Protein AF-A0A8J2Y8L8-F1 (afdb_monomer)

Organism: NCBI:txid1526573

Solvent-accessible surface area (backbone atoms only — not comparable to full-atom values): 3974 Å² total; per-residue (Å²): 108,63,51,47,76,75,66,67,37,57,66,60,53,51,54,53,49,51,55,49,51,53,52,51,52,49,50,52,54,48,52,62,58,48,34,66,77,69,65,53,52,75,65,53,55,52,51,55,58,55,20,69,73,41,88,68,31,50,63,55,45,41,71,72,75,62,67,126

InterPro domains:
  IPR023845 Domain of unknown function DUF3817, transmembrane [PF12823] (1-65)
  IPR023845 Domain of unknown function DUF3817, transmembrane [TIGR03954] (1-65)

pLDDT: mean 83.74, std 8.35, range [50.62, 95.69]

Secondary structure (DSSP, 8-state):
-HHHHTS--HHHHHHHHHHHHHHHHHHHHHHHHHHHHTT--HHHHHHHHHHTTSTTHHHHHHHHHS--

Mean predicted aligned error: 6.33 Å

Structure (mmCIF, N/CA/C/O backbone):
data_AF-A0A8J2Y8L8-F1
#
_entry.id   AF-A0A8J2Y8L8-F1
#
loop_
_atom_site.group_PDB
_atom_site.id
_atom_site.type_symbol
_atom_site.label_atom_id
_atom_site.label_alt_id
_atom_site.label_comp_id
_atom_site.label_asym_id
_atom_site.label_entity_id
_atom_site.label_seq_id
_atom_site.pdbx_PDB_ins_code
_atom_site.Cartn_x
_atom_site.Cartn_y
_atom_site.Cartn_z
_atom_site.occupancy
_atom_site.B_iso_or_equiv
_atom_site.auth_seq_id
_atom_site.auth_comp_id
_atom_site.auth_asym_id
_atom_site.auth_atom_id
_atom_site.pdbx_PDB_model_num
ATOM 1 N N . MET A 1 1 ? 13.892 -3.813 -11.187 1.00 66.44 1 MET A N 1
ATOM 2 C CA . MET A 1 1 ? 13.234 -4.239 -12.444 1.00 66.44 1 MET A CA 1
ATOM 3 C C . MET A 1 1 ? 14.226 -4.972 -13.342 1.00 66.44 1 MET A C 1
ATOM 5 O O . MET A 1 1 ? 14.841 -4.320 -14.181 1.00 66.44 1 MET A O 1
ATOM 9 N N . PRO A 1 2 ? 14.368 -6.301 -13.199 1.00 78.69 2 PRO A N 1
ATOM 10 C CA . PRO A 1 2 ? 15.081 -7.144 -14.170 1.00 78.69 2 PRO A CA 1
ATOM 11 C C . PRO A 1 2 ? 14.659 -6.826 -15.613 1.00 78.69 2 PRO A C 1
ATOM 13 O O . PRO A 1 2 ? 15.496 -6.578 -16.465 1.00 78.69 2 PRO A O 1
ATOM 16 N N . LEU A 1 3 ? 13.354 -6.639 -15.835 1.00 77.94 3 LEU A N 1
ATOM 17 C CA . LEU A 1 3 ? 12.753 -6.200 -17.103 1.00 77.94 3 LEU A CA 1
ATOM 18 C C . LEU A 1 3 ? 13.369 -4.954 -17.742 1.00 77.94 3 LEU A C 1
ATOM 20 O O . LEU A 1 3 ? 13.489 -4.904 -18.958 1.00 77.94 3 LEU A O 1
ATOM 24 N N . LYS A 1 4 ? 13.776 -3.959 -16.951 1.00 73.56 4 LYS A N 1
ATOM 25 C CA . LYS A 1 4 ? 14.344 -2.717 -17.488 1.00 73.56 4 LYS A CA 1
ATOM 26 C C . LYS A 1 4 ? 15.817 -2.865 -17.871 1.00 73.56 4 LYS A C 1
ATOM 28 O O . LYS A 1 4 ? 16.244 -2.234 -18.824 1.00 73.56 4 LYS A O 1
ATOM 33 N N . TYR A 1 5 ? 16.578 -3.642 -17.099 1.00 80.69 5 TYR A N 1
ATOM 34 C CA . TYR A 1 5 ? 18.046 -3.640 -17.150 1.00 80.69 5 TYR A CA 1
ATOM 35 C C . TYR A 1 5 ? 18.659 -4.934 -17.702 1.00 80.69 5 TYR A C 1
ATOM 37 O O . TYR A 1 5 ? 19.777 -4.901 -18.189 1.00 80.69 5 TYR A O 1
ATOM 45 N N . ILE A 1 6 ? 17.952 -6.062 -17.612 1.00 88.69 6 ILE A N 1
ATOM 46 C CA . ILE A 1 6 ? 18.396 -7.383 -18.094 1.00 88.69 6 ILE A CA 1
ATOM 47 C C . ILE A 1 6 ? 17.724 -7.712 -19.425 1.00 88.69 6 ILE A C 1
ATOM 49 O O . ILE A 1 6 ? 18.366 -8.234 -20.326 1.00 88.69 6 ILE A O 1
ATOM 53 N N . TRP A 1 7 ? 16.433 -7.397 -19.551 1.00 86.69 7 TRP A N 1
ATOM 54 C CA . TRP A 1 7 ? 15.665 -7.658 -20.772 1.00 86.69 7 TRP A CA 1
ATOM 55 C C . TRP A 1 7 ? 15.471 -6.420 -21.653 1.00 86.69 7 TRP A C 1
ATOM 57 O O . TRP A 1 7 ? 14.831 -6.529 -22.687 1.00 86.69 7 TRP A O 1
ATOM 67 N N . GLU A 1 8 ? 16.005 -5.257 -21.258 1.00 84.81 8 GLU A N 1
ATOM 68 C CA . GLU A 1 8 ? 15.910 -3.991 -22.009 1.00 84.81 8 GLU A CA 1
ATOM 69 C C . GLU A 1 8 ? 14.481 -3.628 -22.471 1.00 84.81 8 GLU A C 1
ATOM 71 O O . GLU A 1 8 ? 14.279 -3.021 -23.519 1.00 84.81 8 GLU A O 1
ATOM 76 N N . MET A 1 9 ? 13.462 -3.956 -21.664 1.00 86.81 9 MET A N 1
ATOM 77 C CA . MET A 1 9 ? 12.047 -3.657 -21.934 1.00 86.81 9 MET A CA 1
ATOM 78 C C . MET A 1 9 ? 11.518 -2.544 -21.010 1.00 86.81 9 MET A C 1
ATOM 80 O O . MET A 1 9 ? 10.696 -2.799 -20.118 1.00 86.81 9 MET A O 1
ATOM 84 N N . PRO A 1 10 ? 11.947 -1.278 -21.186 1.00 83.81 10 PRO A N 1
ATOM 85 C CA . PRO A 1 10 ? 11.530 -0.174 -20.325 1.00 83.81 10 PRO A CA 1
ATOM 86 C C . PRO A 1 10 ? 10.030 0.134 -20.433 1.00 83.81 10 PRO A C 1
ATOM 88 O O . PRO A 1 10 ? 9.434 0.564 -19.446 1.00 83.81 10 PRO A O 1
ATOM 91 N N . GLN A 1 11 ? 9.395 -0.123 -21.583 1.00 84.69 11 GLN A N 1
ATOM 92 C CA . GLN A 1 11 ? 7.955 0.112 -21.759 1.00 84.69 11 GLN A CA 1
ATOM 93 C C . GLN A 1 11 ? 7.109 -0.834 -20.899 1.00 84.69 11 GLN A C 1
ATOM 95 O O . GLN A 1 11 ? 6.104 -0.419 -20.326 1.00 84.69 11 GLN A O 1
ATOM 100 N N . MET A 1 12 ? 7.535 -2.090 -20.729 1.00 84.62 12 MET A N 1
ATOM 101 C CA . MET A 1 12 ? 6.779 -3.052 -19.922 1.00 84.62 12 MET A CA 1
ATOM 102 C C . MET A 1 12 ? 6.765 -2.652 -18.439 1.00 84.62 12 MET A C 1
ATOM 104 O O . MET A 1 12 ? 5.767 -2.834 -17.750 1.00 84.62 12 MET A O 1
ATOM 108 N N . VAL A 1 13 ? 7.843 -2.021 -17.960 1.00 86.81 13 VAL A N 1
ATOM 109 C CA . VAL A 1 13 ? 7.917 -1.457 -16.602 1.00 86.81 13 VAL A CA 1
ATOM 110 C C . VAL A 1 13 ? 6.886 -0.351 -16.397 1.00 86.81 13 VAL A C 1
ATOM 112 O O . VAL A 1 13 ? 6.280 -0.286 -15.331 1.00 86.81 13 VAL A O 1
ATOM 115 N N . GLN A 1 14 ? 6.668 0.495 -17.405 1.00 87.88 14 GLN A N 1
ATOM 116 C CA . GLN A 1 14 ? 5.662 1.556 -17.338 1.00 87.88 14 GLN A CA 1
ATOM 117 C C . GLN A 1 14 ? 4.248 0.977 -17.296 1.00 87.88 14 GLN A C 1
ATOM 119 O O . GLN A 1 14 ? 3.458 1.380 -16.449 1.00 87.88 14 GLN A O 1
ATOM 124 N N . VAL A 1 15 ? 3.944 -0.006 -18.149 1.00 92.00 15 VAL A N 1
ATOM 125 C CA . VAL A 1 15 ? 2.628 -0.667 -18.169 1.00 92.00 15 VAL A CA 1
ATOM 126 C C . VAL A 1 15 ? 2.339 -1.358 -16.835 1.00 92.00 15 VAL A C 1
ATOM 128 O O . VAL A 1 15 ? 1.282 -1.136 -16.248 1.00 92.00 15 VAL A O 1
ATOM 131 N N . VAL A 1 16 ? 3.292 -2.137 -16.314 1.00 90.62 16 VAL A N 1
ATOM 132 C CA . VAL A 1 16 ? 3.144 -2.819 -15.017 1.00 90.62 16 VAL A CA 1
ATOM 133 C C . VAL A 1 16 ? 3.038 -1.809 -13.873 1.00 90.62 16 VAL A C 1
ATOM 135 O O . VAL A 1 16 ? 2.216 -1.988 -12.979 1.00 90.62 16 VAL A O 1
ATOM 138 N N . GLY A 1 17 ? 3.815 -0.723 -13.912 1.00 89.56 17 GLY A N 1
ATOM 139 C CA . GLY A 1 17 ? 3.736 0.356 -12.926 1.00 89.56 17 GLY A CA 1
ATOM 140 C C . GLY A 1 17 ? 2.371 1.047 -12.912 1.00 89.56 17 GLY A C 1
ATOM 141 O O . GLY A 1 17 ? 1.797 1.240 -11.842 1.00 89.56 17 GLY A O 1
ATOM 142 N N . MET A 1 18 ? 1.815 1.358 -14.087 1.00 93.25 18 MET A N 1
ATOM 143 C CA . MET A 1 18 ? 0.469 1.931 -14.208 1.00 93.25 18 MET A CA 1
ATOM 144 C C . MET A 1 18 ? -0.606 0.963 -13.713 1.00 93.25 18 MET A C 1
ATOM 146 O O . MET A 1 18 ? -1.453 1.353 -12.911 1.00 93.25 18 MET A O 1
ATOM 150 N N . ALA A 1 19 ? -0.550 -0.303 -14.138 1.00 94.44 19 ALA A N 1
ATOM 151 C CA . ALA A 1 19 ? -1.487 -1.327 -13.686 1.00 94.44 19 ALA A CA 1
ATOM 152 C C . ALA A 1 19 ? -1.450 -1.482 -12.157 1.00 94.44 19 ALA A C 1
ATOM 154 O O . ALA A 1 19 ? -2.494 -1.499 -11.509 1.00 94.44 19 ALA A O 1
ATOM 155 N N . HIS A 1 20 ? -0.253 -1.515 -11.565 1.00 90.19 20 HIS A N 1
ATOM 156 C CA . HIS A 1 20 ? -0.092 -1.601 -10.117 1.00 90.19 20 HIS A CA 1
ATOM 157 C C . HIS A 1 20 ? -0.644 -0.364 -9.393 1.00 90.19 20 HIS A C 1
ATOM 159 O O . HIS A 1 20 ? -1.341 -0.508 -8.393 1.00 90.19 20 HIS A O 1
ATOM 165 N N . GLY A 1 21 ? -0.399 0.844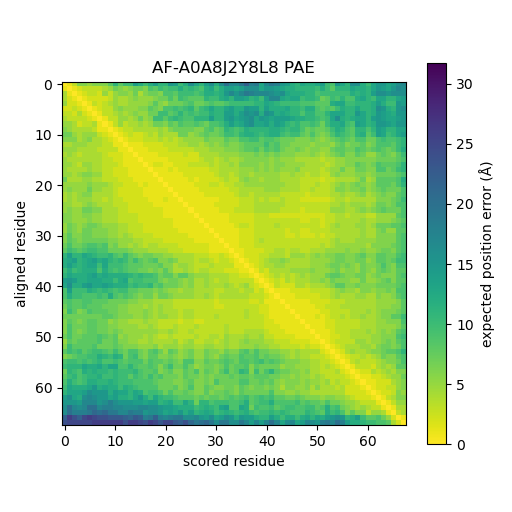 -9.914 1.00 90.94 21 GLY A N 1
ATOM 166 C CA . GLY A 1 21 ? -0.938 2.083 -9.345 1.00 90.94 21 GLY A CA 1
ATOM 167 C C . GLY A 1 21 ? -2.469 2.133 -9.350 1.00 90.94 21 GLY A C 1
ATOM 168 O O . GLY A 1 21 ? -3.075 2.525 -8.353 1.00 90.94 21 GLY A O 1
ATOM 169 N N . ILE A 1 22 ? -3.105 1.673 -10.434 1.00 95.69 22 ILE A N 1
ATOM 170 C CA . ILE A 1 22 ? -4.571 1.569 -10.520 1.00 95.69 22 ILE A CA 1
ATOM 171 C C . ILE A 1 22 ? -5.101 0.578 -9.478 1.00 95.69 22 ILE A C 1
ATOM 173 O O . ILE A 1 22 ? -6.040 0.899 -8.748 1.00 95.69 22 ILE A O 1
ATOM 177 N N . LEU A 1 23 ? -4.481 -0.601 -9.365 1.00 93.00 23 LEU A N 1
ATOM 178 C CA . LEU A 1 23 ? -4.865 -1.602 -8.366 1.00 93.00 23 LEU A CA 1
ATOM 179 C C . LEU A 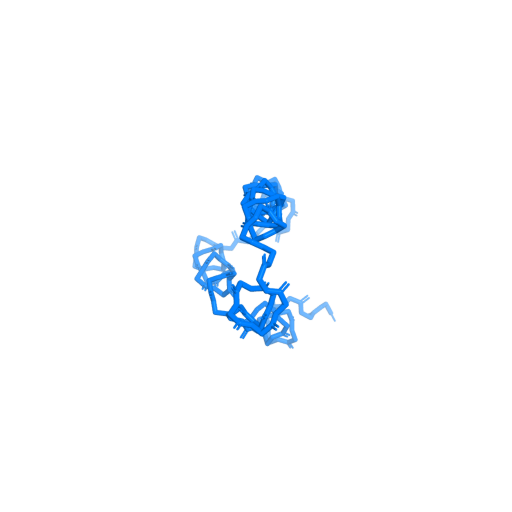1 23 ? -4.687 -1.081 -6.934 1.00 93.00 23 LEU A C 1
ATOM 181 O O . LEU A 1 23 ? -5.536 -1.338 -6.084 1.00 93.00 23 LEU A O 1
ATOM 185 N N . PHE A 1 24 ? -3.631 -0.310 -6.669 1.00 90.81 24 PHE A N 1
ATOM 186 C CA . PHE A 1 24 ? -3.394 0.308 -5.365 1.00 90.81 24 PHE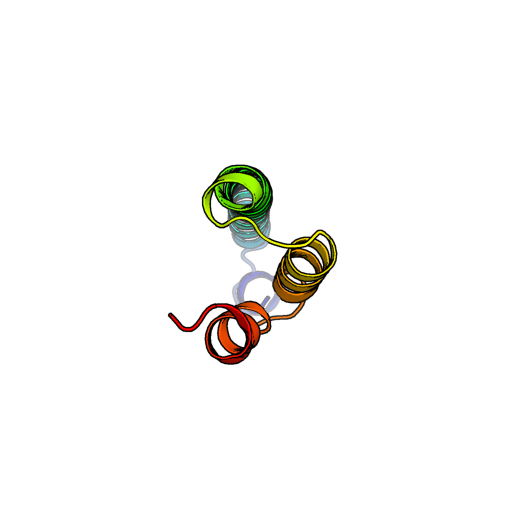 A CA 1
ATOM 187 C C . PHE A 1 24 ? -4.483 1.324 -4.997 1.00 90.81 24 PHE A C 1
ATOM 189 O O . PHE A 1 24 ? -5.012 1.286 -3.887 1.00 90.81 24 PHE A O 1
ATOM 196 N N . LEU A 1 25 ? -4.881 2.193 -5.931 1.00 92.69 25 LEU A N 1
ATOM 197 C CA . LEU A 1 25 ? -6.006 3.110 -5.713 1.00 92.69 25 LEU A CA 1
ATOM 198 C C . LEU A 1 25 ? -7.322 2.354 -5.487 1.00 92.69 25 LEU A C 1
ATOM 200 O O . LEU A 1 25 ? -8.088 2.715 -4.593 1.00 92.69 25 LEU A O 1
ATOM 204 N N . GLY A 1 26 ? -7.556 1.281 -6.249 1.00 93.50 26 GLY A N 1
ATOM 205 C CA . GLY A 1 26 ? -8.700 0.391 -6.048 1.00 93.50 26 GLY A CA 1
ATOM 206 C C . GLY A 1 26 ? -8.712 -0.231 -4.650 1.00 93.50 26 GLY A C 1
ATOM 207 O O . GLY A 1 26 ? -9.741 -0.211 -3.980 1.00 93.50 26 GLY A O 1
ATOM 208 N N . TYR A 1 27 ? -7.562 -0.707 -4.169 1.00 90.56 27 TYR A N 1
ATOM 209 C CA . TYR A 1 27 ? -7.414 -1.227 -2.810 1.00 90.56 27 TYR A CA 1
ATOM 210 C C . TYR A 1 27 ? -7.762 -0.178 -1.747 1.00 90.56 27 TYR A C 1
ATOM 212 O O . TYR A 1 27 ? -8.499 -0.486 -0.814 1.00 90.56 27 TYR A O 1
ATOM 220 N N . ILE A 1 28 ? -7.284 1.064 -1.893 1.00 90.25 28 ILE A N 1
ATOM 221 C CA . ILE A 1 28 ? -7.614 2.151 -0.957 1.00 90.25 28 ILE A CA 1
ATOM 222 C C . ILE A 1 28 ? -9.124 2.397 -0.938 1.00 90.25 28 ILE A C 1
ATOM 224 O O . ILE A 1 28 ? -9.721 2.457 0.136 1.00 90.25 28 ILE A O 1
ATOM 228 N N . ALA A 1 29 ? -9.751 2.512 -2.111 1.00 92.75 29 ALA A N 1
ATOM 229 C CA . ALA A 1 29 ? -11.191 2.731 -2.211 1.00 92.75 29 ALA A CA 1
ATOM 230 C C . ALA A 1 29 ? -11.983 1.601 -1.536 1.00 92.75 29 ALA A C 1
ATOM 232 O O . ALA A 1 29 ? -12.868 1.872 -0.725 1.00 92.75 29 ALA A O 1
ATOM 233 N N . LEU A 1 30 ? -11.608 0.344 -1.799 1.00 89.62 30 LEU A N 1
ATOM 234 C CA . LEU A 1 30 ? -12.206 -0.816 -1.142 1.00 89.62 30 LEU A CA 1
ATOM 235 C C . LEU A 1 30 ? -12.020 -0.753 0.374 1.00 89.62 30 LEU A C 1
ATOM 237 O O . LEU A 1 30 ? -13.002 -0.897 1.092 1.00 89.62 30 LEU A O 1
ATOM 241 N N . ALA A 1 31 ? -10.816 -0.457 0.871 1.00 88.19 31 ALA A N 1
ATOM 242 C CA . ALA A 1 31 ? -10.547 -0.342 2.305 1.00 88.19 31 ALA A CA 1
ATOM 243 C C . ALA A 1 31 ? -11.460 0.690 2.993 1.00 88.19 31 ALA A C 1
ATOM 245 O O . ALA A 1 31 ? -11.945 0.430 4.093 1.00 88.19 31 ALA A O 1
ATOM 246 N N . PHE A 1 32 ? -11.755 1.819 2.340 1.00 87.94 32 PHE A N 1
ATOM 247 C CA . PHE A 1 32 ? -12.724 2.804 2.838 1.00 87.94 32 PHE A CA 1
ATOM 248 C C . PHE A 1 32 ? -14.180 2.320 2.788 1.00 87.94 32 PHE A C 1
ATOM 250 O O . PHE A 1 32 ? -14.965 2.690 3.661 1.00 87.94 32 PHE A O 1
ATOM 257 N N . MET A 1 33 ? -14.557 1.498 1.806 1.00 89.38 33 MET A N 1
ATOM 258 C CA . MET A 1 33 ? -15.904 0.918 1.737 1.00 89.38 33 MET A CA 1
ATOM 259 C C . MET A 1 33 ? -16.127 -0.098 2.864 1.00 89.38 33 MET A C 1
ATOM 261 O O . MET A 1 33 ? -17.091 0.027 3.620 1.00 89.38 33 MET A O 1
ATOM 265 N N . VAL A 1 34 ? -15.202 -1.051 3.040 1.00 88.19 34 VAL A N 1
ATOM 266 C CA . VAL A 1 34 ? -15.330 -2.091 4.080 1.00 88.19 34 VAL A CA 1
ATOM 267 C C . VAL A 1 34 ? -15.064 -1.564 5.488 1.00 88.19 34 VAL A C 1
ATOM 269 O O . VAL A 1 34 ? -15.516 -2.175 6.452 1.00 88.19 34 VAL A O 1
ATOM 272 N N . TYR A 1 35 ? -14.383 -0.420 5.628 1.00 84.19 35 TYR A N 1
ATOM 273 C CA . TYR A 1 35 ? -14.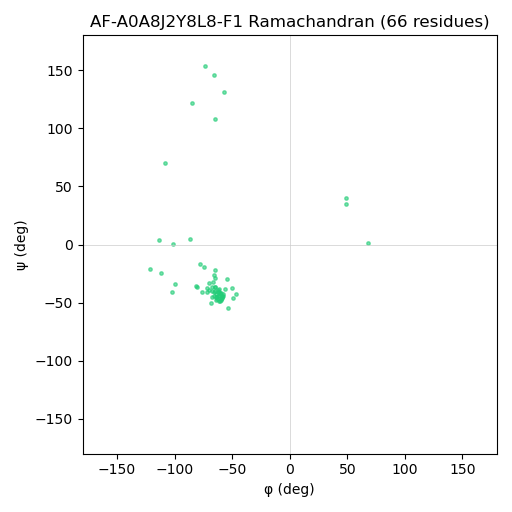143 0.235 6.917 1.00 84.19 35 TYR A CA 1
ATOM 274 C C . TYR A 1 35 ? -15.426 0.379 7.750 1.00 84.19 35 TYR A C 1
ATOM 276 O O . TYR A 1 35 ? -15.437 0.044 8.938 1.00 84.19 35 TYR A O 1
ATOM 284 N N . ASN A 1 36 ? -16.511 0.835 7.115 1.00 81.56 36 ASN A N 1
ATOM 285 C CA . ASN A 1 36 ? -17.798 1.032 7.780 1.00 81.56 36 ASN A CA 1
ATOM 286 C C . ASN A 1 36 ? -18.528 -0.295 8.023 1.00 81.56 36 ASN A C 1
ATOM 288 O O . ASN A 1 36 ? -19.093 -0.488 9.099 1.00 81.56 36 ASN A O 1
ATOM 292 N N . GLU A 1 37 ? -18.495 -1.218 7.057 1.00 85.38 37 GLU A N 1
ATOM 293 C CA . GLU A 1 37 ? -19.174 -2.518 7.169 1.00 85.38 37 GLU A CA 1
ATOM 294 C C . GLU A 1 37 ? -18.571 -3.393 8.273 1.00 85.38 37 GLU A C 1
ATO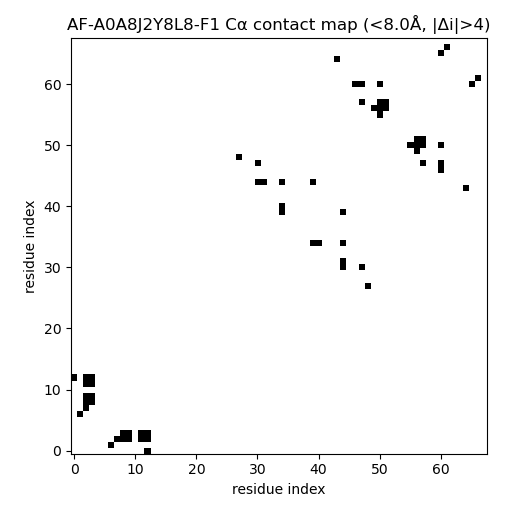M 296 O O . GLU A 1 37 ? -19.296 -3.991 9.069 1.00 85.38 37 GLU A O 1
ATOM 301 N N . LEU A 1 38 ? -17.241 -3.402 8.385 1.00 84.50 38 LEU A N 1
ATOM 302 C CA . LEU A 1 38 ? -16.504 -4.164 9.393 1.00 84.50 38 LEU A CA 1
ATOM 303 C C . LEU A 1 38 ? -16.335 -3.407 10.720 1.00 84.50 38 LEU A C 1
ATOM 305 O O . LEU A 1 38 ? -15.655 -3.899 11.622 1.00 84.50 38 LEU A O 1
ATOM 309 N N . LYS A 1 39 ? -16.944 -2.216 10.856 1.00 83.25 39 LYS A N 1
ATOM 310 C CA . LYS A 1 39 ? -16.867 -1.347 12.048 1.00 83.25 39 LYS A CA 1
ATOM 311 C C . LYS A 1 39 ? -15.431 -1.139 12.535 1.00 83.25 39 LYS A C 1
ATOM 313 O O . LYS A 1 39 ? -15.149 -1.153 13.737 1.00 83.25 39 LYS A O 1
ATOM 318 N N . TRP A 1 40 ? -14.501 -0.980 11.599 1.00 85.12 40 TRP A N 1
ATOM 319 C CA . TRP A 1 40 ? -13.096 -0.809 11.929 1.00 85.12 40 TRP A CA 1
ATOM 320 C C . TRP A 1 40 ? -12.869 0.504 12.683 1.00 85.12 40 TRP A C 1
ATOM 322 O O . TRP A 1 40 ? -13.502 1.531 12.443 1.00 85.12 40 TRP A O 1
ATOM 332 N N . SER A 1 41 ? -11.916 0.494 13.614 1.0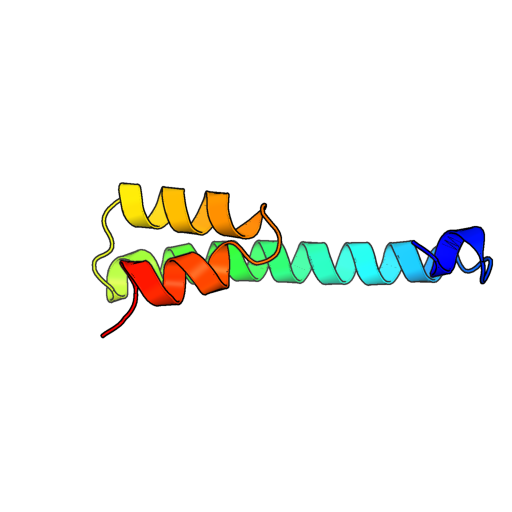0 84.75 41 SER A N 1
ATOM 333 C CA . SER A 1 41 ? -11.461 1.737 14.237 1.00 84.75 41 SER A CA 1
ATOM 334 C C . SER A 1 41 ? -10.600 2.533 13.251 1.00 84.75 41 SER A C 1
ATOM 336 O O . SER A 1 41 ? -9.933 1.947 12.395 1.00 84.75 41 SER A O 1
ATOM 338 N N . LEU A 1 42 ? -10.538 3.863 13.392 1.00 84.75 42 LEU A N 1
ATOM 339 C CA . LEU A 1 42 ? -9.630 4.700 12.585 1.00 84.75 42 LEU A CA 1
ATOM 340 C C . LEU A 1 42 ? -8.166 4.230 12.670 1.00 84.75 42 LEU A C 1
ATOM 342 O O . LEU A 1 42 ? -7.414 4.360 11.708 1.00 84.75 42 LEU A O 1
ATOM 346 N N . LYS A 1 43 ? -7.771 3.625 13.800 1.00 84.38 43 LYS A N 1
ATOM 347 C CA . LYS A 1 43 ? -6.446 3.013 13.968 1.00 84.38 43 LYS A CA 1
ATOM 348 C C . LYS A 1 43 ? -6.262 1.809 13.048 1.00 84.38 43 LYS A C 1
ATOM 350 O O . LYS A 1 43 ? -5.218 1.697 12.420 1.00 84.38 43 LYS A O 1
ATOM 355 N N . THR A 1 44 ? -7.265 0.939 12.943 1.00 84.44 44 THR A N 1
ATOM 356 C CA . THR A 1 44 ? -7.239 -0.235 12.057 1.00 84.44 44 THR A CA 1
ATOM 357 C C . THR A 1 44 ? -7.118 0.195 10.597 1.00 84.44 44 THR A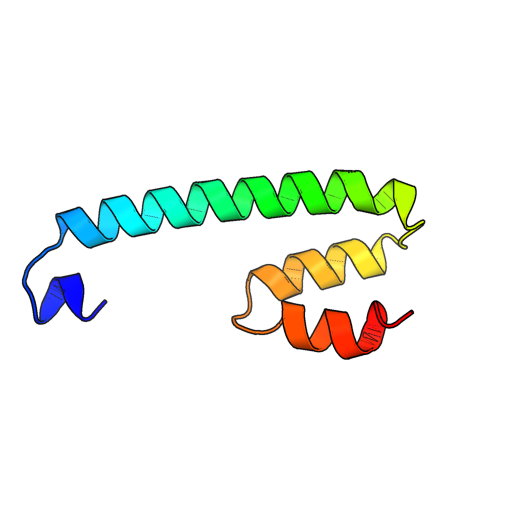 C 1
ATOM 359 O O . THR A 1 44 ? -6.268 -0.328 9.886 1.00 84.44 44 THR A O 1
ATOM 362 N N . LEU A 1 45 ? -7.882 1.208 10.174 1.00 85.81 45 LEU A N 1
ATOM 363 C CA . LEU A 1 45 ? -7.780 1.760 8.821 1.00 85.81 45 LEU A CA 1
ATOM 364 C C . LEU A 1 45 ? -6.376 2.314 8.535 1.00 85.81 45 LEU A C 1
ATOM 366 O O . LEU A 1 45 ? -5.775 1.969 7.523 1.00 85.81 45 LEU A O 1
ATOM 370 N N . ALA A 1 46 ? -5.818 3.116 9.448 1.00 87.19 46 ALA A N 1
ATOM 371 C CA . ALA A 1 46 ? -4.465 3.656 9.301 1.00 87.19 46 ALA A CA 1
ATOM 372 C C . ALA A 1 46 ? -3.404 2.545 9.215 1.00 87.19 46 ALA A C 1
ATOM 374 O O . ALA A 1 46 ? -2.500 2.602 8.387 1.00 87.19 46 ALA A O 1
ATOM 375 N N . ILE A 1 47 ? -3.545 1.507 10.037 1.00 86.38 47 ILE A N 1
ATOM 376 C CA . ILE A 1 47 ? -2.665 0.338 10.058 1.00 86.38 47 ILE A CA 1
ATOM 377 C C . ILE A 1 47 ? -2.737 -0.433 8.726 1.00 86.38 47 ILE A C 1
ATOM 379 O O . ILE A 1 47 ? -1.695 -0.753 8.159 1.00 86.38 47 ILE A O 1
ATOM 383 N N . VAL A 1 48 ? -3.937 -0.668 8.186 1.00 86.62 48 VAL A N 1
ATOM 384 C CA . VAL A 1 48 ? -4.166 -1.340 6.889 1.00 86.62 48 VAL A CA 1
ATOM 385 C C . VAL A 1 48 ? -3.614 -0.520 5.712 1.00 86.62 48 VAL A C 1
ATOM 387 O O . VAL A 1 48 ? -3.064 -1.087 4.767 1.00 86.62 48 VAL A O 1
ATOM 390 N N . MET A 1 49 ? -3.709 0.809 5.785 1.00 86.94 49 MET A N 1
ATOM 391 C CA . MET A 1 49 ? -3.158 1.739 4.790 1.00 86.94 49 MET A CA 1
ATOM 392 C C . MET A 1 49 ? -1.627 1.818 4.831 1.00 86.94 49 MET A C 1
ATOM 394 O O . MET A 1 49 ? -0.985 1.904 3.792 1.00 86.94 49 MET A O 1
ATOM 398 N N . ILE A 1 50 ? -1.014 1.768 6.014 1.00 88.25 50 ILE A N 1
ATOM 399 C CA . ILE A 1 50 ? 0.453 1.706 6.136 1.00 88.25 50 ILE A CA 1
ATOM 400 C C . ILE A 1 50 ? 0.959 0.335 5.669 1.00 88.25 50 ILE A C 1
ATOM 402 O O . ILE A 1 50 ? 1.977 0.231 4.983 1.00 88.25 50 ILE A O 1
ATOM 406 N N . ALA A 1 51 ? 0.220 -0.723 5.998 1.00 87.00 51 ALA A N 1
ATOM 407 C CA . ALA A 1 51 ? 0.545 -2.086 5.613 1.00 87.00 51 ALA A CA 1
ATOM 408 C C . ALA A 1 51 ? 0.489 -2.342 4.102 1.00 87.00 51 ALA A C 1
ATOM 410 O O . ALA A 1 51 ? 1.133 -3.283 3.649 1.00 87.00 51 ALA A O 1
ATOM 411 N N . SER A 1 52 ? -0.238 -1.532 3.325 1.00 84.69 52 SER A N 1
ATOM 412 C CA . SER A 1 52 ? -0.274 -1.655 1.861 1.00 84.69 52 SER A CA 1
ATOM 413 C C . SER A 1 52 ? 0.959 -1.070 1.165 1.00 84.69 52 SER A C 1
ATOM 415 O O . SER A 1 52 ? 1.223 -1.412 0.016 1.00 84.69 52 SER A O 1
ATOM 417 N N . ILE A 1 53 ? 1.741 -0.231 1.856 1.00 85.31 53 ILE A N 1
ATOM 418 C CA . ILE A 1 53 ? 3.017 0.311 1.357 1.00 85.31 53 ILE A CA 1
ATOM 419 C C . ILE A 1 53 ? 4.145 -0.706 1.561 1.00 85.31 53 ILE A C 1
ATOM 421 O O . ILE A 1 53 ? 5.059 -0.815 0.742 1.00 85.31 53 ILE A O 1
ATOM 425 N N . ILE A 1 54 ? 4.091 -1.451 2.667 1.00 85.50 54 ILE A N 1
ATOM 426 C CA . ILE A 1 54 ? 5.105 -2.446 3.004 1.00 85.50 54 ILE A CA 1
ATOM 427 C C . ILE A 1 54 ? 4.756 -3.757 2.292 1.00 85.50 54 ILE A C 1
ATOM 429 O O . ILE A 1 54 ? 3.688 -4.321 2.544 1.00 85.50 54 ILE A O 1
ATOM 433 N N . PRO A 1 55 ? 5.647 -4.305 1.449 1.00 78.25 55 PRO A N 1
ATOM 434 C CA . PRO A 1 55 ? 5.413 -5.609 0.848 1.00 78.25 55 PRO A CA 1
ATOM 435 C C . PRO A 1 55 ? 5.202 -6.654 1.951 1.00 78.25 55 PRO A C 1
ATOM 437 O O . PRO A 1 55 ? 5.963 -6.723 2.913 1.00 78.25 55 PRO A O 1
ATOM 440 N N . PHE A 1 56 ? 4.142 -7.449 1.809 1.00 77.19 56 PHE A N 1
ATOM 441 C CA . PHE A 1 56 ? 3.666 -8.442 2.782 1.00 77.19 56 PHE A CA 1
ATOM 442 C C . PHE A 1 56 ? 3.089 -7.909 4.106 1.00 77.19 56 PHE A C 1
ATOM 444 O O . PHE A 1 56 ? 2.663 -8.712 4.939 1.00 77.19 56 PHE A O 1
ATOM 451 N N . GLY A 1 57 ? 3.013 -6.590 4.308 1.00 78.94 57 GLY A N 1
ATOM 452 C CA . GLY A 1 57 ? 2.415 -6.010 5.513 1.00 78.94 57 GLY A CA 1
ATOM 453 C C . GLY A 1 57 ? 0.951 -6.419 5.680 1.00 78.94 57 GLY A C 1
ATOM 454 O O . GLY A 1 57 ? 0.531 -6.796 6.774 1.00 78.94 57 GLY A O 1
ATOM 455 N N . THR A 1 58 ? 0.194 -6.428 4.583 1.00 79.88 58 THR A N 1
ATOM 456 C CA . THR A 1 58 ? -1.227 -6.803 4.557 1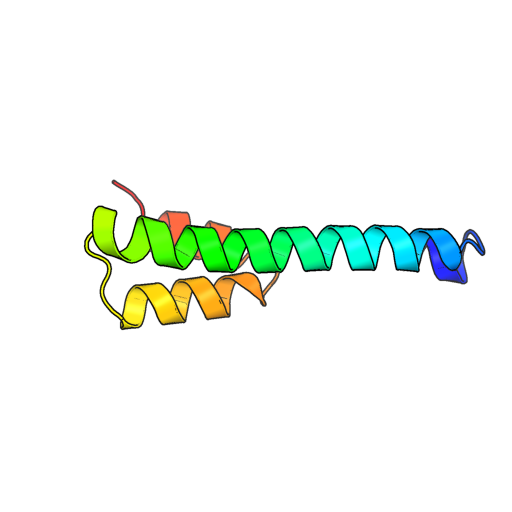.00 79.88 58 THR A CA 1
ATOM 457 C C . THR A 1 58 ? -1.485 -8.220 5.079 1.00 79.88 58 THR A C 1
ATOM 459 O O . THR A 1 58 ? -2.380 -8.387 5.901 1.00 79.88 58 THR A O 1
ATOM 462 N N . PHE A 1 59 ? -0.663 -9.214 4.718 1.00 79.12 59 PHE A N 1
ATOM 463 C CA . PHE A 1 59 ? -0.808 -10.600 5.201 1.00 79.12 59 PHE A CA 1
ATOM 464 C C . PHE A 1 59 ? -0.578 -10.735 6.712 1.00 79.12 59 PHE A C 1
ATOM 466 O O . PHE A 1 59 ? -1.244 -11.518 7.390 1.00 79.12 59 PHE A O 1
ATOM 473 N N . TYR A 1 60 ? 0.367 -9.970 7.268 1.00 77.50 60 TYR A N 1
ATOM 474 C CA . TYR A 1 60 ? 0.592 -9.965 8.716 1.00 77.50 60 TYR A CA 1
ATOM 475 C C . TYR A 1 60 ? -0.591 -9.339 9.463 1.00 77.50 60 TYR A C 1
ATOM 477 O O . TYR A 1 60 ? -0.989 -9.813 10.527 1.00 77.50 60 TYR A O 1
ATOM 485 N N . ILE A 1 61 ? -1.152 -8.270 8.901 1.00 80.62 61 ILE A N 1
ATOM 486 C CA . ILE A 1 61 ? -2.248 -7.509 9.506 1.00 80.62 61 ILE A CA 1
ATOM 487 C C . ILE A 1 61 ? -3.538 -8.310 9.448 1.00 80.62 61 ILE A C 1
ATOM 489 O O . ILE A 1 61 ? -4.249 -8.368 10.446 1.00 80.62 61 ILE A O 1
ATOM 493 N N . GLU A 1 62 ? -3.786 -8.988 8.331 1.00 77.31 62 GLU A N 1
ATOM 494 C CA . GLU A 1 62 ? -4.882 -9.936 8.179 1.00 77.31 62 GLU A CA 1
ATOM 495 C C . GLU A 1 62 ? -4.845 -10.990 9.292 1.00 77.31 62 GLU A C 1
ATOM 497 O O . GLU A 1 62 ? -5.779 -11.084 10.083 1.00 77.31 62 GLU A O 1
ATOM 502 N N . LYS A 1 63 ? -3.707 -11.676 9.454 1.00 73.12 63 LYS A N 1
ATOM 503 C CA . LYS A 1 63 ? -3.532 -12.736 10.461 1.00 73.12 63 LYS A CA 1
ATOM 504 C C . LYS A 1 63 ? -3.587 -12.251 11.918 1.00 73.12 63 LYS A C 1
ATOM 506 O O . LYS A 1 63 ? -3.850 -13.045 12.822 1.00 73.12 63 LYS A O 1
ATOM 511 N N . LYS A 1 64 ? -3.258 -10.984 12.184 1.00 69.00 64 LYS A N 1
ATOM 512 C CA . LYS A 1 64 ? -3.159 -10.449 13.553 1.00 69.00 64 LYS A CA 1
ATOM 513 C C . LYS A 1 64 ? -4.388 -9.660 13.997 1.00 69.00 64 LYS A C 1
ATOM 515 O O . LYS A 1 64 ? -4.697 -9.668 15.184 1.00 69.00 64 LYS A O 1
ATOM 520 N N . TYR A 1 65 ? -5.037 -8.952 13.077 1.00 65.81 65 TYR A N 1
ATOM 521 C CA . TYR A 1 65 ? -6.090 -7.981 13.384 1.00 65.81 65 TYR A CA 1
ATOM 522 C C . TYR A 1 65 ? -7.430 -8.286 12.711 1.00 65.81 65 TYR A C 1
ATOM 524 O O . TYR A 1 65 ? -8.438 -7.768 13.183 1.00 65.81 65 TYR A O 1
ATOM 532 N N . LEU A 1 66 ? -7.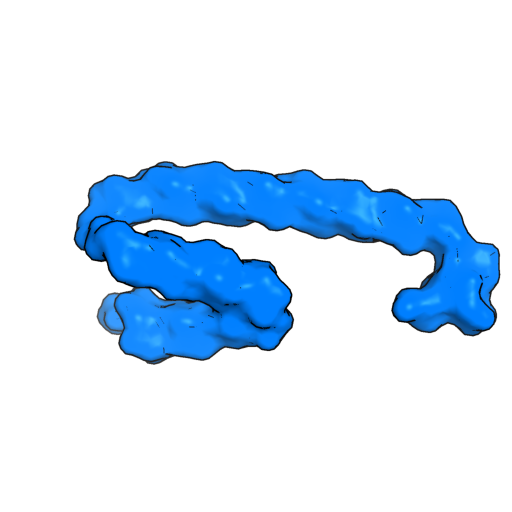454 -9.074 11.629 1.00 67.50 66 LEU A N 1
ATOM 533 C CA . LEU A 1 66 ? -8.672 -9.356 10.854 1.00 67.50 66 LEU A CA 1
ATOM 534 C C . LEU A 1 66 ? -9.124 -10.819 10.936 1.00 67.50 66 LEU A C 1
ATOM 536 O O . LEU A 1 66 ? -10.097 -11.187 10.285 1.00 67.50 66 LEU A O 1
ATOM 540 N N . THR A 1 67 ? -8.447 -11.642 11.737 1.00 57.72 67 THR A N 1
ATOM 541 C CA . THR A 1 67 ? -8.852 -13.024 11.998 1.00 57.72 67 THR A CA 1
ATOM 542 C C . THR A 1 67 ? -10.187 -13.024 12.739 1.00 57.72 67 THR A C 1
ATOM 544 O O . THR A 1 67 ? -10.251 -12.614 13.900 1.00 57.72 67 THR A O 1
ATOM 547 N N . ALA A 1 68 ? -11.239 -13.427 12.023 1.00 50.62 68 ALA A N 1
ATOM 548 C CA . ALA A 1 68 ? -12.536 -13.795 12.582 1.00 50.62 68 ALA A CA 1
ATOM 549 C C . ALA A 1 68 ? -12.428 -15.053 13.456 1.00 50.62 68 ALA A C 1
ATOM 551 O O . ALA A 1 68 ? -11.579 -15.921 13.138 1.00 50.62 68 ALA A O 1
#

Foldseek 3Di:
DCCCVVVVNVVVVVVVVVVVVVVLVVVLVVLVVCCVVVVPDPVLSVQCNVLSVDVCSNVVSCVPPVDD

Sequence (68 aa):
MPLKYIWEMPQMVQVVGMAHGILFLGYIALAFMVYNELKWSLKTLAIVMIASIIPFGTFYIEKKYLTA

Radius of gyration: 15.63 Å; Cα contacts (8 Å, |Δi|>4): 32; chains: 1; bounding box: 38×18×36 Å